Protein AF-A0A3G2GAG4-F1 (afdb_monomer_lite)

Foldseek 3Di:
DVVVVVVVVVVVDFDFAEAEWDEAEAPPPRDDDCQDQVNLQVVLLQVLLEHADQPPAFGLYDYPVQVVVVCVVLVVDPVSTPDYHYHGDDPVPTAHPVNVVVVCVVVDVGRYHYDHPVVSVVSQVPPPVPPPPRHCLVVVVVCVVVCSDPPVVCVVVPD

Sequence (159 aa):
MESIAEKVRQKGLSITNFRLGFAVCHSTSGATVMNQWWGSLIRSCVELNSFPLVMGLKDELTTVDYMCKAIMHISKKKEAVGLNSYLYPFSENDVSLTDFCAKINEYYDVNLKGMQYHQWLNQWKFDSKFTNLSFIEPVHRRCARRKIISRSLRKHLLL

Radius of gyration: 19.04 Å; chains: 1; bounding box: 37×40×53 Å

Secondary structure (DSSP, 8-state):
-HHHHHHHHTTT----EEEE-EE---TTT----TTSHHHHHHHHHHHTTEEEE-TT-B--EE-HHHHHHHHHHHHT-GGGTT-EEEES--TTT--BHHHHHHHHHHHSS--PEEEEHHHHHHHHHH-TT---TTTTHHHHHHHHHTT-S-TTGGGGG--

Structure (mmCIF, N/CA/C/O backbone):
data_AF-A0A3G2GAG4-F1
#
_entry.id   AF-A0A3G2GAG4-F1
#
loop_
_atom_site.group_PDB
_atom_site.id
_atom_site.type_symbol
_atom_site.label_atom_id
_atom_site.label_alt_id
_atom_site.label_comp_id
_atom_site.label_asym_id
_atom_site.label_entity_id
_atom_site.label_seq_id
_atom_site.pdbx_PDB_ins_code
_atom_site.Cartn_x
_atom_site.Cartn_y
_atom_site.Cartn_z
_atom_site.occupancy
_atom_site.B_iso_or_equiv
_atom_site.auth_seq_id
_atom_site.auth_comp_id
_atom_site.auth_asym_id
_atom_site.auth_atom_id
_atom_site.pdbx_PDB_model_num
ATOM 1 N N . MET A 1 1 ? -9.443 15.034 12.946 1.00 77.25 1 MET A N 1
ATOM 2 C CA . MET A 1 1 ? -10.433 13.971 13.227 1.00 77.25 1 MET A CA 1
ATOM 3 C C . MET A 1 1 ? -10.147 13.260 14.542 1.00 77.25 1 MET A C 1
ATOM 5 O O . MET A 1 1 ? -11.038 13.240 15.373 1.00 77.25 1 MET A O 1
ATOM 9 N N . GLU A 1 2 ? -8.930 12.772 14.800 1.00 85.44 2 GLU A N 1
ATOM 10 C CA . GLU A 1 2 ? -8.612 12.100 16.080 1.00 85.44 2 GLU A CA 1
ATOM 11 C C . GLU A 1 2 ? -8.840 12.974 17.322 1.00 85.44 2 GLU A C 1
ATOM 13 O O . GLU A 1 2 ? -9.386 12.509 18.314 1.00 85.44 2 GLU A O 1
ATOM 18 N N . SER A 1 3 ? -8.531 14.271 17.247 1.00 89.06 3 SER A N 1
ATOM 19 C CA . SER A 1 3 ? -8.835 15.217 18.330 1.00 89.06 3 SER A CA 1
ATOM 20 C C . SER A 1 3 ? -10.335 15.366 18.615 1.00 89.06 3 SER A C 1
ATOM 22 O O . SER A 1 3 ? -10.720 15.682 19.737 1.00 89.06 3 SER A O 1
ATOM 24 N N . ILE A 1 4 ? -11.192 15.146 17.613 1.00 91.75 4 ILE A N 1
ATOM 25 C CA . ILE A 1 4 ? -12.651 15.151 17.778 1.00 91.75 4 ILE A CA 1
ATOM 26 C C . ILE A 1 4 ? -13.085 13.840 18.434 1.00 91.75 4 ILE A C 1
ATOM 28 O O . ILE A 1 4 ? -13.843 13.880 19.398 1.00 91.75 4 ILE A O 1
ATOM 32 N N . ALA A 1 5 ? -12.562 12.704 17.962 1.00 89.19 5 ALA A N 1
ATOM 33 C CA . ALA A 1 5 ? -12.812 11.398 18.567 1.00 89.19 5 ALA A CA 1
ATOM 34 C C . ALA A 1 5 ? -12.452 11.398 20.063 1.00 89.19 5 ALA A C 1
ATOM 36 O O . ALA A 1 5 ? -13.244 10.956 20.887 1.00 89.19 5 ALA A O 1
ATOM 37 N N . GLU A 1 6 ? -11.325 12.006 20.434 1.00 88.31 6 GLU A N 1
ATOM 38 C CA . GLU A 1 6 ? -10.912 12.121 21.833 1.00 88.31 6 GLU A CA 1
ATOM 39 C C . GLU A 1 6 ? -11.870 12.979 22.673 1.00 88.31 6 GLU A C 1
ATOM 41 O O . GLU A 1 6 ? -12.283 12.571 23.757 1.00 88.31 6 GLU A O 1
ATOM 46 N N . LYS A 1 7 ? -12.308 14.135 22.157 1.00 92.56 7 LYS A N 1
ATOM 47 C CA . LYS A 1 7 ? -13.302 14.981 22.845 1.00 92.56 7 LYS A CA 1
ATOM 48 C C . LYS A 1 7 ? -14.631 14.261 23.065 1.00 92.56 7 LYS A C 1
ATOM 50 O O . LYS A 1 7 ? -15.299 14.484 24.068 1.00 92.56 7 LYS A O 1
ATOM 55 N N . VAL A 1 8 ? -15.044 13.434 22.112 1.00 91.81 8 VAL A N 1
ATOM 56 C CA . VAL A 1 8 ? -16.301 12.682 22.183 1.00 91.81 8 VAL A CA 1
ATOM 57 C C . VAL A 1 8 ? -16.164 11.484 23.134 1.00 91.81 8 VAL A C 1
ATOM 59 O O . VAL A 1 8 ? -17.082 11.218 23.908 1.00 91.81 8 VAL A O 1
ATOM 62 N N . ARG A 1 9 ? -14.986 10.850 23.188 1.00 90.69 9 ARG A N 1
ATOM 63 C CA . ARG A 1 9 ? -14.636 9.830 24.189 1.00 90.69 9 ARG A CA 1
ATOM 64 C C . ARG A 1 9 ? -14.702 10.381 25.614 1.00 90.69 9 ARG A C 1
ATOM 66 O O . ARG A 1 9 ? -15.288 9.747 26.484 1.00 90.69 9 ARG A O 1
ATOM 73 N N . GLN A 1 10 ? -14.182 11.590 25.842 1.00 90.56 10 GLN A N 1
ATOM 74 C CA . GLN A 1 10 ? -14.266 12.286 27.138 1.00 90.56 10 GLN A CA 1
ATOM 75 C C . GLN A 1 10 ? -15.710 12.564 27.584 1.00 90.56 10 GLN A C 1
ATOM 77 O O . GLN A 1 10 ? -15.966 12.713 28.774 1.00 90.56 10 GLN A O 1
ATOM 82 N N . LYS A 1 11 ? -16.665 12.594 26.645 1.00 95.00 11 LYS A N 1
ATOM 83 C CA . LYS A 1 11 ? -18.105 12.714 26.923 1.00 95.00 11 LYS A CA 1
ATOM 84 C C . LYS A 1 11 ? -18.803 11.365 27.150 1.00 95.00 11 LYS A C 1
ATOM 86 O O . LYS A 1 11 ? -20.025 11.333 27.245 1.00 95.00 11 LYS A O 1
ATOM 91 N N . GLY A 1 12 ? -18.055 10.263 27.225 1.00 93.00 12 GLY A N 1
ATOM 92 C CA . GLY A 1 12 ? -18.575 8.934 27.554 1.00 93.00 12 GLY A CA 1
ATOM 93 C C . GLY A 1 12 ? -18.950 8.056 26.359 1.00 93.00 12 GLY A C 1
ATOM 94 O O . GLY A 1 12 ? -19.451 6.954 26.567 1.00 93.00 12 GLY A O 1
ATOM 95 N N . LEU A 1 13 ? -18.706 8.484 25.113 1.00 93.62 13 LEU A N 1
ATOM 96 C CA . LEU A 1 13 ? -18.941 7.619 23.953 1.00 93.62 13 LEU A CA 1
ATOM 97 C C . LEU A 1 13 ? -17.841 6.560 23.820 1.00 93.62 13 LEU A C 1
ATOM 99 O O . LEU A 1 13 ? -16.646 6.865 23.848 1.00 93.62 13 LEU A O 1
ATOM 103 N N . SER A 1 14 ? -18.254 5.311 23.604 1.00 92.19 14 SER A N 1
ATOM 104 C CA . SER A 1 14 ? -17.348 4.201 23.318 1.00 92.19 14 SER A CA 1
ATOM 105 C C . SER A 1 14 ? -16.765 4.340 21.915 1.00 92.19 14 SER A C 1
ATOM 107 O O . SER A 1 14 ? -17.473 4.218 20.919 1.00 92.19 14 SER A O 1
ATOM 109 N N . ILE A 1 15 ? -15.462 4.601 21.840 1.00 93.31 15 ILE A N 1
ATOM 110 C CA . ILE A 1 15 ?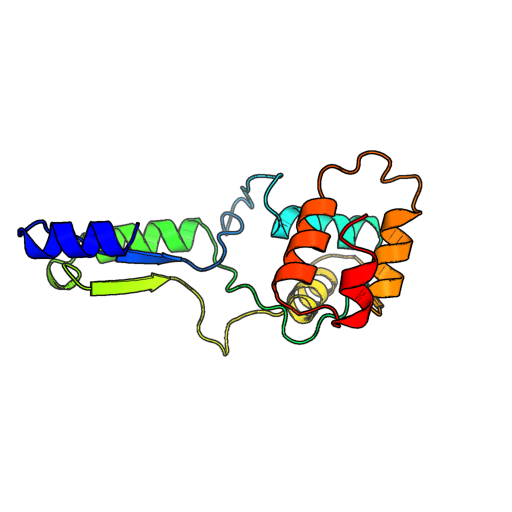 -14.733 4.769 20.583 1.00 93.31 15 ILE A CA 1
ATOM 111 C C . ILE A 1 15 ? -13.531 3.831 20.584 1.00 93.31 15 ILE A C 1
ATOM 113 O O . ILE A 1 15 ? -12.787 3.785 21.561 1.00 93.31 15 ILE A O 1
ATOM 117 N N . THR A 1 16 ? -13.319 3.133 19.472 1.00 93.06 16 THR A N 1
ATOM 118 C CA . THR A 1 16 ? -12.091 2.384 19.183 1.00 93.06 16 THR A CA 1
ATOM 119 C C . THR A 1 16 ? -11.450 2.998 17.948 1.00 93.06 16 THR A C 1
ATOM 121 O O . THR A 1 16 ? -12.096 3.113 16.906 1.00 93.06 16 THR A O 1
ATOM 124 N N . ASN A 1 17 ? -10.191 3.412 18.065 1.00 93.31 17 ASN A N 1
ATOM 125 C CA . ASN A 1 17 ? -9.473 4.058 16.973 1.00 93.31 17 ASN A CA 1
ATOM 126 C C . ASN A 1 17 ? -8.607 3.039 16.234 1.00 93.31 17 ASN A C 1
ATOM 128 O O . ASN A 1 17 ? -7.834 2.310 16.854 1.00 93.31 17 ASN A O 1
ATOM 132 N N . PHE A 1 18 ? -8.674 3.056 14.905 1.00 94.81 18 PHE A N 1
ATOM 133 C CA . PHE A 1 18 ? -7.825 2.241 14.042 1.00 94.81 18 PHE A CA 1
ATOM 134 C C . PHE A 1 18 ? -6.904 3.144 13.229 1.00 94.81 18 PHE A C 1
ATOM 136 O O . PHE A 1 18 ? -7.364 3.947 12.416 1.00 94.81 18 PHE A O 1
ATOM 143 N N . ARG A 1 19 ? -5.597 3.013 13.448 1.00 93.31 19 ARG A N 1
ATOM 144 C CA . ARG A 1 19 ? -4.561 3.654 12.637 1.00 93.31 19 ARG A CA 1
ATOM 145 C C . ARG A 1 19 ? -4.100 2.656 11.595 1.00 93.31 19 ARG A C 1
ATOM 147 O O . ARG A 1 19 ? -3.543 1.621 11.943 1.00 93.31 19 ARG A O 1
ATOM 154 N N . LEU A 1 20 ? -4.381 2.953 10.338 1.00 92.81 20 LEU A N 1
ATOM 155 C CA . LEU A 1 20 ? -4.110 2.049 9.230 1.00 92.81 20 LEU A CA 1
ATOM 156 C C . LEU A 1 20 ? -2.793 2.429 8.557 1.00 92.81 20 LEU A C 1
ATOM 158 O O . LEU A 1 20 ? -2.522 3.619 8.381 1.00 92.81 20 LEU A O 1
ATOM 162 N N . GLY A 1 21 ? -2.035 1.415 8.141 1.00 90.69 21 GLY A N 1
ATOM 163 C CA . GLY A 1 21 ? -1.000 1.571 7.123 1.00 90.69 21 GLY A CA 1
ATOM 164 C C . GLY A 1 21 ? -1.610 1.828 5.745 1.00 90.69 21 GLY A C 1
ATOM 165 O O . GLY A 1 21 ? -2.785 2.195 5.603 1.00 90.69 21 GLY A O 1
ATOM 166 N N . PHE A 1 22 ? -0.833 1.609 4.689 1.00 92.06 22 PHE A N 1
ATOM 167 C CA . PHE A 1 22 ? -1.336 1.804 3.339 1.00 92.06 22 PHE A CA 1
ATOM 168 C C . PHE A 1 22 ? -2.145 0.594 2.847 1.00 92.06 22 PHE A C 1
ATOM 170 O O . PHE A 1 22 ? -1.607 -0.492 2.634 1.00 92.06 22 PHE A O 1
ATOM 177 N N . ALA A 1 23 ? -3.450 0.792 2.635 1.00 93.38 23 ALA A N 1
ATOM 178 C CA . ALA A 1 23 ? -4.335 -0.232 2.085 1.00 93.38 23 ALA A CA 1
ATOM 179 C C . ALA A 1 23 ? -4.042 -0.468 0.595 1.00 93.38 23 ALA A C 1
ATOM 181 O O . ALA A 1 23 ? -4.207 0.440 -0.222 1.00 93.38 23 ALA A O 1
ATOM 182 N N . VAL A 1 24 ? -3.620 -1.686 0.248 1.00 92.12 24 VAL A N 1
ATOM 183 C CA . VAL A 1 24 ? -3.296 -2.074 -1.136 1.00 92.12 24 VAL A CA 1
ATOM 184 C C . VAL A 1 24 ? -4.466 -2.791 -1.826 1.00 92.12 24 VAL A C 1
ATOM 186 O O . VAL A 1 24 ? -5.488 -2.173 -2.110 1.00 92.12 24 VAL A O 1
ATOM 189 N N . CYS A 1 25 ? -4.328 -4.080 -2.127 1.00 93.94 25 CYS A N 1
ATOM 190 C CA . CYS A 1 25 ? -5.337 -4.909 -2.770 1.00 93.94 25 CYS A CA 1
ATOM 191 C C . CYS A 1 25 ? -5.900 -5.960 -1.802 1.00 93.94 25 CYS A C 1
ATOM 193 O O . CYS A 1 25 ? -5.416 -6.133 -0.678 1.00 93.94 25 CYS A O 1
ATOM 195 N N . HIS A 1 26 ? -6.940 -6.666 -2.239 1.00 96.56 26 HIS A N 1
ATOM 196 C CA . HIS A 1 26 ? -7.388 -7.898 -1.597 1.00 96.56 26 HIS A CA 1
ATOM 197 C C . HIS A 1 26 ? -6.370 -9.017 -1.854 1.00 96.56 26 HIS A C 1
ATOM 199 O O . HIS A 1 26 ? -6.054 -9.298 -3.008 1.00 96.56 26 HIS A O 1
ATOM 205 N N . SER A 1 27 ? -5.917 -9.696 -0.796 1.00 94.88 27 SER A N 1
ATOM 206 C CA . SER A 1 27 ? -4.838 -10.698 -0.851 1.00 94.88 27 SER A CA 1
ATOM 207 C C . SER A 1 27 ? -5.060 -11.825 -1.873 1.00 94.88 27 SER A C 1
ATOM 209 O O . SER A 1 27 ? -4.116 -12.253 -2.523 1.00 94.88 27 SER A O 1
ATOM 211 N N . THR A 1 28 ? -6.302 -12.295 -2.033 1.00 95.81 28 THR A N 1
ATOM 212 C CA . THR A 1 28 ? -6.646 -13.377 -2.977 1.00 95.81 28 THR A CA 1
ATOM 213 C C . THR A 1 28 ? -7.063 -12.900 -4.372 1.00 95.81 28 THR A C 1
ATOM 215 O O . THR A 1 28 ? -6.521 -13.375 -5.360 1.00 95.81 28 THR A O 1
ATOM 218 N N . SER A 1 29 ? -8.042 -11.993 -4.486 1.00 96.38 29 SER A N 1
ATOM 219 C CA . SER A 1 29 ? -8.578 -11.577 -5.793 1.00 96.38 29 SER A CA 1
ATOM 220 C C . SER A 1 29 ? -7.759 -10.492 -6.492 1.00 96.38 29 SER A C 1
ATOM 222 O O . SER A 1 29 ? -8.025 -10.187 -7.650 1.00 96.38 29 SER A O 1
ATOM 224 N N . GLY A 1 30 ? -6.827 -9.838 -5.789 1.00 92.56 30 GLY A N 1
ATOM 225 C CA . GLY A 1 30 ? -6.101 -8.679 -6.308 1.00 92.56 30 GLY A CA 1
ATOM 226 C C . GLY A 1 30 ? -6.964 -7.424 -6.478 1.00 92.56 30 GLY A C 1
ATOM 227 O O . GLY A 1 30 ? -6.465 -6.413 -6.970 1.00 92.56 30 GLY A O 1
ATOM 228 N N . ALA A 1 31 ? -8.235 -7.445 -6.054 1.00 94.06 31 ALA A N 1
ATOM 229 C CA . ALA A 1 31 ? -9.139 -6.309 -6.197 1.00 94.06 31 ALA A CA 1
ATOM 230 C C . ALA A 1 31 ? -8.561 -5.059 -5.513 1.00 94.06 31 ALA A C 1
ATOM 232 O O . ALA A 1 31 ? -8.240 -5.075 -4.323 1.00 94.06 31 ALA A O 1
ATOM 233 N N . THR A 1 32 ? -8.424 -3.977 -6.277 1.00 90.00 32 THR A N 1
ATOM 234 C CA . THR A 1 32 ? -7.889 -2.688 -5.828 1.00 90.00 32 THR A CA 1
ATOM 235 C C . THR A 1 32 ? -8.548 -1.556 -6.601 1.00 90.00 32 THR A C 1
ATOM 237 O O . THR A 1 32 ? -8.988 -1.726 -7.738 1.00 90.00 32 THR A O 1
ATOM 240 N N . VAL A 1 33 ? -8.569 -0.366 -6.008 1.00 85.50 33 VAL A N 1
ATOM 241 C CA . VAL A 1 33 ? -8.888 0.853 -6.750 1.00 85.50 33 VAL A CA 1
ATOM 242 C C . VAL A 1 33 ? -7.678 1.226 -7.613 1.00 85.50 33 VAL A C 1
ATOM 244 O O . VAL A 1 33 ? -6.544 1.183 -7.144 1.00 85.50 33 VAL A O 1
ATOM 247 N N . MET A 1 34 ? -7.895 1.583 -8.879 1.00 74.94 34 MET A N 1
ATOM 248 C CA . MET A 1 34 ? -6.802 1.825 -9.837 1.00 74.94 34 MET A CA 1
ATOM 249 C C . MET A 1 34 ? -6.195 3.233 -9.763 1.00 74.94 34 MET A C 1
ATOM 251 O O . MET A 1 34 ? -5.154 3.480 -10.360 1.00 74.94 34 MET A O 1
ATOM 255 N N . ASN A 1 35 ? -6.819 4.163 -9.038 1.00 75.19 35 ASN A N 1
ATOM 256 C CA . ASN A 1 35 ? -6.350 5.547 -8.898 1.00 75.19 35 ASN A CA 1
ATOM 257 C C . ASN A 1 35 ? -5.552 5.798 -7.604 1.00 75.19 35 ASN A C 1
ATOM 259 O O . ASN A 1 35 ? -5.280 6.948 -7.253 1.00 75.19 35 ASN A O 1
ATOM 263 N N . GLN A 1 36 ? -5.192 4.739 -6.874 1.00 80.94 36 GLN A N 1
ATOM 264 C CA . GLN A 1 36 ? -4.390 4.845 -5.661 1.00 80.94 36 GLN A CA 1
ATOM 265 C C . GLN A 1 36 ? -2.897 4.940 -5.987 1.00 80.94 36 GLN A C 1
ATOM 267 O O . GLN A 1 36 ? -2.399 4.322 -6.925 1.00 80.94 36 GLN A O 1
ATOM 272 N N . TRP A 1 37 ? -2.179 5.751 -5.210 1.00 82.94 37 TRP A N 1
ATOM 273 C CA . TRP A 1 37 ? -0.827 6.184 -5.570 1.00 82.94 37 TRP A CA 1
ATOM 274 C C . TRP A 1 37 ? 0.193 5.034 -5.668 1.00 82.94 37 TRP A C 1
ATOM 276 O O . TRP A 1 37 ? 1.083 5.113 -6.510 1.00 82.94 37 TRP A O 1
ATOM 286 N N . TRP A 1 38 ? 0.069 3.982 -4.847 1.00 87.31 38 TRP A N 1
ATOM 287 C CA . TRP A 1 38 ? 0.980 2.834 -4.901 1.00 87.31 38 TRP A CA 1
ATOM 288 C C . TRP A 1 38 ? 0.727 2.002 -6.155 1.00 87.31 38 TRP A C 1
ATOM 290 O O . TRP A 1 38 ? 1.664 1.673 -6.874 1.00 87.31 38 TRP A O 1
ATOM 300 N N . GLY A 1 39 ? -0.547 1.762 -6.482 1.00 87.38 39 GLY A N 1
ATOM 301 C CA . GLY A 1 39 ? -0.943 1.141 -7.747 1.00 87.38 39 GLY A CA 1
ATOM 302 C C . GLY A 1 39 ? -0.410 1.907 -8.961 1.00 87.38 39 GLY A C 1
ATOM 303 O O . GLY A 1 39 ? 0.211 1.309 -9.838 1.00 87.38 39 GLY A O 1
ATOM 304 N N . SER A 1 40 ? -0.568 3.236 -8.977 1.00 84.38 40 SER A N 1
ATOM 305 C CA . SER A 1 40 ? -0.020 4.095 -10.034 1.00 84.38 40 SER A CA 1
ATOM 306 C C . SER A 1 40 ? 1.502 3.999 -10.137 1.00 84.38 40 SER A C 1
ATOM 308 O O . SER A 1 40 ? 2.029 3.870 -11.240 1.00 84.38 40 SER A O 1
ATOM 310 N N . LEU A 1 41 ? 2.220 4.040 -9.009 1.00 87.88 41 LEU A N 1
ATOM 311 C CA . LEU A 1 41 ? 3.679 3.923 -8.984 1.00 87.88 41 LEU A CA 1
ATOM 312 C C . LEU A 1 41 ? 4.139 2.590 -9.582 1.00 87.88 41 LEU A C 1
ATOM 314 O O . LEU A 1 41 ? 4.946 2.589 -10.505 1.00 87.88 41 LEU A O 1
ATOM 318 N N . ILE A 1 42 ? 3.602 1.470 -9.094 1.00 90.38 42 ILE A N 1
ATOM 319 C CA . ILE A 1 42 ? 4.009 0.136 -9.548 1.00 90.38 42 ILE A CA 1
ATOM 320 C C . ILE A 1 42 ? 3.671 -0.075 -11.022 1.00 90.38 42 ILE A C 1
ATOM 322 O O . ILE A 1 42 ? 4.509 -0.576 -11.767 1.00 90.38 42 ILE A O 1
ATOM 326 N N . ARG A 1 43 ? 2.493 0.372 -11.471 1.00 88.19 43 ARG A N 1
ATOM 327 C CA . ARG A 1 43 ? 2.123 0.344 -12.890 1.00 88.19 43 ARG A CA 1
ATOM 328 C C . ARG A 1 43 ? 3.147 1.078 -13.756 1.00 88.19 43 ARG A C 1
ATOM 330 O O . ARG A 1 43 ? 3.597 0.530 -14.753 1.00 88.19 43 ARG A O 1
ATOM 337 N N . SER A 1 44 ? 3.551 2.272 -13.332 1.00 87.12 44 SER A N 1
ATOM 338 C CA . SER A 1 44 ? 4.560 3.070 -14.038 1.00 87.12 44 SER A CA 1
ATOM 339 C C . SER A 1 44 ? 5.899 2.344 -14.104 1.00 87.12 44 SER A C 1
ATOM 341 O O . SER A 1 44 ? 6.553 2.347 -15.141 1.00 87.12 44 SER A O 1
ATOM 343 N N . CYS A 1 45 ? 6.300 1.693 -13.006 1.00 91.31 45 CYS A N 1
ATOM 344 C CA . CYS A 1 45 ? 7.535 0.923 -12.979 1.00 91.31 45 CYS A CA 1
ATOM 345 C C . CYS A 1 45 ? 7.508 -0.237 -13.982 1.00 91.31 45 CYS A C 1
ATOM 347 O O . CYS A 1 45 ? 8.490 -0.466 -14.685 1.00 91.31 45 CYS A O 1
ATOM 349 N N . VAL A 1 46 ? 6.379 -0.945 -14.071 1.00 91.19 46 VAL A N 1
ATOM 350 C CA . VAL A 1 46 ? 6.186 -2.042 -15.029 1.00 91.19 46 VAL A CA 1
ATOM 351 C C . VAL A 1 46 ? 6.188 -1.531 -16.468 1.00 91.19 46 VAL A C 1
ATOM 353 O O . VAL A 1 46 ? 6.898 -2.082 -17.303 1.00 91.19 46 VAL A O 1
ATOM 356 N N . GLU A 1 47 ? 5.459 -0.454 -16.760 1.00 88.06 47 GLU A N 1
ATOM 357 C CA . GLU A 1 47 ? 5.378 0.123 -18.110 1.00 88.06 47 GLU A CA 1
ATOM 358 C C . GLU A 1 47 ? 6.734 0.674 -18.601 1.00 88.06 47 GLU A C 1
ATOM 360 O O . GLU A 1 47 ? 7.052 0.544 -19.782 1.00 88.06 47 GLU A O 1
ATOM 365 N N . LEU A 1 48 ? 7.561 1.227 -17.703 1.00 90.00 48 LEU A N 1
ATOM 366 C CA . LEU A 1 48 ? 8.922 1.709 -18.002 1.00 90.00 48 LEU A CA 1
ATOM 367 C C . LEU A 1 48 ? 9.997 0.613 -17.929 1.00 90.00 48 LEU A C 1
ATOM 369 O O . LEU A 1 48 ? 11.157 0.859 -18.264 1.00 90.00 48 LEU A O 1
ATOM 373 N N . ASN A 1 49 ? 9.638 -0.585 -17.460 1.00 93.38 49 ASN A N 1
ATOM 374 C CA . ASN A 1 49 ? 10.563 -1.671 -17.135 1.00 93.38 49 ASN A CA 1
ATOM 375 C C . ASN A 1 49 ? 11.716 -1.237 -16.195 1.00 93.38 49 ASN A C 1
ATOM 377 O O . ASN A 1 49 ? 12.851 -1.722 -16.269 1.00 93.38 49 ASN A O 1
ATOM 381 N N . SER A 1 50 ? 11.443 -0.278 -15.313 1.00 94.19 50 SER A N 1
ATOM 382 C CA . SER A 1 50 ? 12.421 0.315 -14.403 1.00 94.19 50 SER A CA 1
ATOM 383 C C . SER A 1 50 ? 11.747 0.866 -13.151 1.00 94.19 50 SER A C 1
ATOM 385 O O . SER A 1 50 ? 10.578 1.235 -13.174 1.00 94.19 50 SER A O 1
ATOM 387 N N . PHE A 1 51 ? 12.468 0.946 -12.034 1.00 93.56 51 PHE A N 1
ATOM 388 C CA . PHE A 1 51 ? 11.951 1.527 -10.791 1.00 93.56 51 PHE A CA 1
ATOM 389 C C . PHE A 1 51 ? 12.958 2.494 -10.158 1.00 93.56 51 PHE A C 1
ATOM 391 O O . PHE A 1 51 ? 14.174 2.323 -10.314 1.00 93.56 51 PHE A O 1
ATOM 398 N N . PRO A 1 52 ? 12.489 3.525 -9.433 1.00 92.50 52 PRO A N 1
ATOM 399 C CA . PRO A 1 52 ? 13.382 4.484 -8.813 1.00 92.50 52 PRO A CA 1
ATOM 400 C C . PRO A 1 52 ? 13.979 3.903 -7.526 1.00 92.50 52 PRO A C 1
ATOM 402 O O . PRO A 1 52 ? 13.263 3.480 -6.620 1.00 92.50 52 PRO A O 1
ATOM 405 N N . LEU A 1 53 ? 15.303 3.954 -7.404 1.00 91.56 53 LEU A N 1
ATOM 406 C CA . LEU A 1 53 ? 16.017 3.639 -6.173 1.00 91.56 53 LEU A CA 1
ATOM 407 C C . LEU A 1 53 ? 15.812 4.777 -5.178 1.00 91.56 53 LEU A C 1
ATOM 409 O O . LEU A 1 53 ? 16.425 5.844 -5.270 1.00 91.56 53 LEU A O 1
ATOM 413 N N . VAL A 1 54 ? 14.910 4.532 -4.234 1.00 84.75 54 VAL A N 1
ATOM 414 C CA . VAL A 1 54 ? 14.524 5.477 -3.196 1.00 84.75 54 VAL A CA 1
ATOM 415 C C . VAL A 1 54 ? 14.784 4.846 -1.836 1.00 84.75 54 VAL A C 1
ATOM 417 O O . VAL A 1 54 ? 14.045 3.969 -1.390 1.00 84.75 54 VAL A O 1
ATOM 420 N N . MET A 1 55 ? 15.844 5.299 -1.168 1.00 78.56 55 MET A N 1
ATOM 421 C CA . MET A 1 55 ? 16.219 4.770 0.140 1.00 78.56 55 MET A CA 1
ATOM 422 C C . MET A 1 55 ? 15.104 5.014 1.163 1.00 78.56 55 MET A C 1
ATOM 424 O O . MET A 1 55 ? 14.645 6.143 1.335 1.00 78.56 55 MET A O 1
ATOM 428 N N . GLY A 1 56 ? 14.686 3.947 1.845 1.00 73.56 56 GLY A N 1
ATOM 429 C CA . GLY A 1 56 ? 13.728 4.030 2.945 1.00 73.56 56 GLY A CA 1
ATOM 430 C C . GLY A 1 56 ? 12.293 4.359 2.532 1.00 73.56 56 GLY A C 1
ATOM 431 O O . GLY A 1 56 ? 11.499 4.710 3.401 1.00 73.56 56 GLY A O 1
ATOM 432 N N . LEU A 1 57 ? 11.933 4.253 1.244 1.00 84.38 57 LEU A N 1
ATOM 433 C CA . LEU A 1 57 ? 10.526 4.318 0.845 1.00 84.38 57 LEU A CA 1
ATOM 434 C C . LEU A 1 57 ? 9.830 3.022 1.259 1.00 84.38 57 LEU A C 1
ATOM 436 O O . LEU A 1 57 ? 9.816 2.041 0.512 1.00 84.38 57 LEU A O 1
ATOM 440 N N . LYS A 1 58 ? 9.295 3.053 2.475 1.00 86.81 58 LYS A N 1
ATOM 441 C CA . LYS A 1 58 ? 8.396 2.057 3.029 1.00 86.81 58 LYS A CA 1
ATOM 442 C C . LYS A 1 58 ? 7.062 2.720 3.352 1.00 86.81 58 LYS A C 1
ATOM 444 O O . LYS A 1 58 ? 7.022 3.882 3.76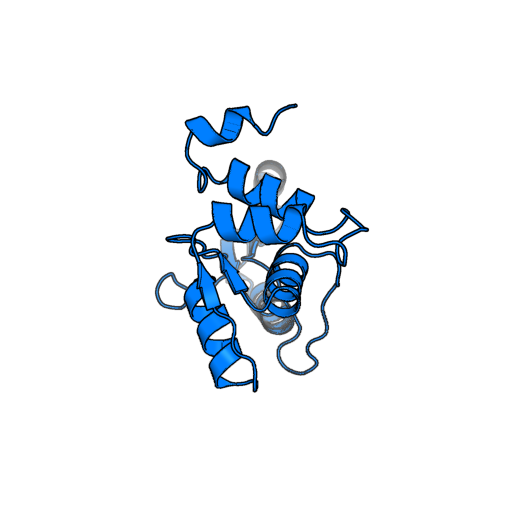8 1.00 86.81 58 LYS A O 1
ATOM 449 N N . ASP A 1 59 ? 5.983 2.001 3.087 1.00 86.06 59 ASP A N 1
ATOM 450 C CA . ASP A 1 59 ? 4.629 2.550 3.119 1.00 86.06 59 ASP A CA 1
ATOM 451 C C . ASP A 1 59 ? 3.648 1.711 3.921 1.00 86.06 59 ASP A C 1
ATOM 453 O O . ASP A 1 59 ? 2.443 1.938 3.823 1.00 86.06 59 ASP A O 1
ATOM 457 N N . GLU A 1 60 ? 4.145 0.784 4.743 1.00 92.44 60 GLU A N 1
ATOM 458 C CA . GLU A 1 60 ? 3.313 0.008 5.659 1.00 92.44 60 GLU A CA 1
ATOM 459 C C . GLU A 1 60 ? 2.201 -0.738 4.902 1.00 92.44 60 GLU A C 1
ATOM 461 O O . GLU A 1 60 ? 1.024 -0.735 5.287 1.00 92.44 60 GLU A O 1
ATOM 466 N N . LEU A 1 61 ? 2.571 -1.334 3.763 1.00 92.94 61 LEU A N 1
ATOM 467 C CA . LEU A 1 61 ? 1.634 -1.962 2.835 1.00 92.94 61 LEU A CA 1
ATOM 468 C C . LEU A 1 61 ? 0.873 -3.085 3.536 1.00 92.94 61 LEU A C 1
ATOM 470 O O . LEU A 1 61 ? 1.465 -4.027 4.056 1.00 92.94 61 LEU A O 1
ATOM 474 N N . THR A 1 62 ? -0.452 -2.998 3.527 1.00 94.81 62 THR A N 1
ATOM 475 C CA . THR A 1 62 ? -1.321 -3.959 4.207 1.00 94.81 62 THR A CA 1
ATOM 476 C C . THR A 1 62 ? -2.521 -4.281 3.319 1.00 94.81 62 THR A C 1
ATOM 478 O O . THR A 1 62 ? -3.135 -3.385 2.731 1.00 94.81 62 THR A O 1
ATOM 481 N N . THR A 1 63 ? -2.869 -5.564 3.191 1.00 95.12 63 THR A N 1
ATOM 482 C CA . THR A 1 63 ? -4.002 -5.976 2.351 1.00 95.12 63 THR A CA 1
ATOM 483 C C . THR A 1 63 ? -5.332 -5.571 2.976 1.00 95.12 63 THR A C 1
ATOM 485 O O . THR A 1 63 ? -5.519 -5.608 4.196 1.00 95.12 63 THR A O 1
ATOM 488 N N . VAL A 1 64 ? -6.280 -5.161 2.132 1.00 95.31 64 VAL A N 1
ATOM 489 C CA . VAL A 1 64 ? -7.566 -4.620 2.603 1.00 95.31 64 VAL A CA 1
ATOM 490 C C . VAL A 1 64 ? -8.383 -5.672 3.354 1.00 95.31 64 VAL A C 1
ATOM 492 O O . VAL A 1 64 ? -9.036 -5.369 4.349 1.00 95.31 64 VAL A O 1
ATOM 495 N N . ASP A 1 65 ? -8.295 -6.934 2.938 1.00 96.81 65 ASP A N 1
ATOM 496 C CA . ASP A 1 65 ? -9.003 -8.038 3.577 1.00 96.81 65 ASP A CA 1
ATOM 497 C C . ASP A 1 65 ? -8.452 -8.351 4.973 1.00 96.81 65 ASP A C 1
ATOM 499 O O . ASP A 1 65 ? -9.232 -8.655 5.878 1.00 96.81 65 ASP A O 1
ATOM 503 N N . TYR A 1 66 ? -7.138 -8.209 5.184 1.00 96.06 66 TYR A N 1
ATOM 504 C CA . TYR A 1 66 ? -6.550 -8.286 6.519 1.00 96.06 66 TYR A CA 1
ATOM 505 C C . TYR A 1 66 ? -7.065 -7.149 7.404 1.00 96.06 66 TYR A C 1
ATOM 507 O O . TYR A 1 66 ? -7.538 -7.414 8.509 1.00 96.06 66 TYR A O 1
ATOM 515 N N . MET A 1 67 ? -7.051 -5.903 6.910 1.00 96.62 67 MET A N 1
ATOM 516 C CA . MET A 1 67 ? -7.563 -4.755 7.667 1.00 96.62 67 MET A CA 1
ATOM 517 C C . MET A 1 67 ? -9.020 -4.965 8.086 1.00 96.62 67 MET A C 1
ATOM 519 O O . MET A 1 67 ? -9.347 -4.815 9.261 1.00 96.62 67 MET A O 1
ATOM 523 N N . CYS A 1 68 ? -9.893 -5.368 7.158 1.00 96.75 68 CYS A N 1
ATOM 524 C CA . CYS A 1 68 ? -11.301 -5.631 7.452 1.00 96.75 68 CYS A CA 1
ATOM 525 C C . CYS A 1 68 ? -11.471 -6.727 8.514 1.00 96.75 68 CYS A C 1
ATOM 527 O O . CYS A 1 68 ? -12.222 -6.540 9.473 1.00 96.75 68 CYS A O 1
ATOM 529 N N . LYS A 1 69 ? -10.755 -7.853 8.387 1.00 97.56 69 LYS A N 1
ATOM 530 C CA . LYS A 1 69 ? -10.796 -8.951 9.369 1.00 97.56 69 LYS A CA 1
ATOM 531 C C . LYS A 1 69 ? -10.306 -8.494 10.745 1.00 97.56 69 LYS A C 1
ATOM 533 O O . LYS A 1 69 ? -10.958 -8.793 11.745 1.00 97.56 69 LYS A O 1
ATOM 538 N N . ALA A 1 70 ? -9.207 -7.742 10.801 1.00 97.06 70 ALA A N 1
ATOM 539 C CA . ALA A 1 70 ? -8.638 -7.228 12.042 1.00 97.06 70 ALA A CA 1
ATOM 540 C C . ALA A 1 70 ? -9.579 -6.233 12.734 1.00 97.06 70 ALA A C 1
ATOM 542 O O . ALA A 1 70 ? -9.847 -6.385 13.925 1.00 97.06 70 ALA A O 1
ATOM 543 N N . ILE A 1 71 ? -10.148 -5.277 11.991 1.00 97.50 71 ILE A N 1
ATOM 544 C CA . ILE A 1 71 ? -11.137 -4.321 12.511 1.00 97.50 71 ILE A CA 1
ATOM 545 C C . ILE A 1 71 ? -12.337 -5.075 13.086 1.00 97.50 71 ILE A C 1
ATOM 547 O O . ILE A 1 71 ? -12.662 -4.895 14.255 1.00 97.50 71 ILE A O 1
ATOM 551 N N . MET A 1 72 ? -12.947 -5.987 12.320 1.00 97.50 72 MET A N 1
ATOM 552 C CA . MET A 1 72 ? -14.095 -6.769 12.797 1.00 97.50 72 MET A CA 1
ATOM 553 C C . MET A 1 72 ? -13.776 -7.593 14.048 1.00 97.50 72 MET A C 1
ATOM 555 O O . MET A 1 72 ? -14.627 -7.733 14.926 1.00 97.50 72 MET A O 1
ATOM 559 N N . HIS A 1 73 ? -12.576 -8.170 14.126 1.00 97.38 73 HIS A N 1
ATOM 560 C CA . HIS A 1 73 ? -12.151 -8.959 15.277 1.00 97.38 73 HIS A CA 1
ATOM 561 C C . HIS A 1 73 ? -11.937 -8.087 16.523 1.00 97.38 73 HIS A C 1
ATOM 563 O O . HIS A 1 73 ? -12.395 -8.444 17.607 1.00 97.38 73 HIS A O 1
ATOM 569 N N . ILE A 1 74 ? -11.266 -6.942 16.378 1.00 96.88 74 ILE A N 1
ATOM 570 C CA . ILE A 1 74 ? -10.950 -6.024 17.481 1.00 96.88 74 ILE A CA 1
ATOM 571 C C . ILE A 1 74 ? -12.209 -5.308 17.976 1.00 96.88 74 ILE A C 1
ATOM 573 O O . ILE A 1 74 ? -12.426 -5.241 19.181 1.00 96.88 74 ILE A O 1
ATOM 577 N N . SER A 1 75 ? -13.079 -4.841 17.076 1.00 95.38 75 SER A N 1
ATOM 578 C CA . SER A 1 75 ? -14.307 -4.114 17.432 1.00 95.38 75 SER A CA 1
ATOM 579 C C . SER A 1 75 ? -15.291 -4.921 18.285 1.00 95.38 75 SER A C 1
ATOM 581 O O . SER A 1 75 ? -16.157 -4.335 18.924 1.00 95.38 75 SER A O 1
ATOM 583 N N . LYS A 1 76 ? -15.178 -6.256 18.315 1.00 95.38 76 LYS A N 1
ATOM 584 C CA . LYS A 1 76 ? -16.010 -7.129 19.161 1.00 95.38 76 LYS A CA 1
ATOM 585 C C . LYS A 1 76 ? -15.521 -7.227 20.611 1.00 95.38 76 LYS A C 1
ATOM 587 O O . LYS A 1 76 ? -16.239 -7.766 21.450 1.00 95.38 76 LYS A O 1
ATOM 592 N N . LYS A 1 77 ? -14.312 -6.748 20.911 1.00 96.00 77 LYS A N 1
ATOM 593 C CA . LYS A 1 77 ? -13.690 -6.836 22.237 1.00 96.00 77 LYS A CA 1
ATOM 594 C C . LYS A 1 77 ? -14.009 -5.584 23.043 1.00 96.00 77 LYS A C 1
ATOM 596 O O . LYS A 1 77 ? -13.701 -4.476 22.609 1.00 96.00 77 LYS A O 1
ATOM 601 N N . LYS A 1 78 ? -14.591 -5.747 24.233 1.00 94.25 78 LYS A N 1
ATOM 602 C CA . LYS A 1 78 ? -14.903 -4.608 25.116 1.00 94.25 78 LYS A CA 1
ATOM 603 C C . LYS A 1 78 ? -13.631 -3.887 25.563 1.00 94.25 78 LYS A C 1
ATOM 605 O O . LYS A 1 78 ? -13.628 -2.672 25.716 1.00 94.25 78 LYS A O 1
ATOM 610 N N . GLU A 1 79 ? -12.543 -4.632 25.693 1.00 95.81 79 GLU A N 1
ATOM 611 C CA . GLU A 1 79 ? -11.215 -4.162 26.079 1.00 95.81 79 GLU A CA 1
ATOM 612 C C . GLU A 1 79 ? -10.587 -3.247 25.017 1.00 95.81 79 GLU A C 1
ATOM 614 O O . GLU A 1 79 ? -9.667 -2.499 25.323 1.00 95.81 79 GLU A O 1
ATOM 619 N N . ALA A 1 80 ? -11.081 -3.276 23.772 1.00 94.38 80 ALA A N 1
ATOM 620 C CA . ALA A 1 80 ? -10.610 -2.396 22.706 1.00 94.38 80 ALA A CA 1
ATOM 621 C C . ALA A 1 80 ? -11.205 -0.979 22.782 1.00 94.38 80 ALA A C 1
ATOM 623 O O . ALA A 1 80 ? -10.766 -0.082 22.055 1.00 94.38 80 ALA A O 1
ATOM 624 N N . VAL A 1 81 ? -12.216 -0.750 23.627 1.00 93.06 81 VAL A N 1
ATOM 625 C CA . VAL A 1 81 ? -12.820 0.575 23.795 1.00 93.06 81 VAL A CA 1
ATOM 626 C C . VAL A 1 81 ? -11.808 1.518 24.441 1.00 93.06 81 VAL A C 1
ATOM 628 O O . VAL A 1 81 ? -11.226 1.232 25.482 1.00 93.06 81 VAL A O 1
ATOM 631 N N . GLY A 1 82 ? -11.598 2.671 23.813 1.00 90.38 82 GLY A N 1
ATOM 632 C CA . GLY A 1 82 ? -10.646 3.687 24.248 1.00 90.38 82 GLY A CA 1
ATOM 633 C C . GLY A 1 82 ? -9.194 3.420 23.851 1.00 90.38 82 GLY A C 1
ATOM 634 O O . GLY A 1 82 ? -8.345 4.255 24.162 1.00 90.38 82 GLY A O 1
ATOM 635 N N . LEU A 1 83 ? -8.901 2.316 23.155 1.00 92.06 83 LEU A N 1
ATOM 636 C CA . LEU A 1 83 ? -7.561 2.005 22.661 1.00 92.06 83 LEU A CA 1
ATOM 637 C C . LEU A 1 83 ? -7.342 2.490 21.221 1.00 92.06 83 LEU A C 1
ATOM 639 O O . LEU A 1 83 ? -8.273 2.620 20.420 1.00 92.06 83 LEU A O 1
ATOM 643 N N . ASN A 1 84 ? -6.067 2.716 20.900 1.00 92.19 84 ASN A N 1
ATOM 644 C CA . ASN A 1 84 ? -5.590 2.944 19.542 1.00 92.19 84 ASN A CA 1
ATOM 645 C C . ASN A 1 84 ? -4.964 1.646 19.024 1.00 92.19 84 ASN A C 1
ATOM 647 O O . ASN A 1 84 ? -3.907 1.234 19.500 1.00 92.19 84 ASN A O 1
ATOM 651 N N . SER A 1 85 ? -5.611 1.004 18.057 1.00 93.81 85 SER A N 1
ATOM 652 C CA . SER A 1 85 ? -5.080 -0.173 17.374 1.00 93.81 85 SER A CA 1
ATOM 653 C C . SER A 1 85 ? -4.325 0.239 16.117 1.00 93.81 85 SER A C 1
ATOM 655 O O . SER A 1 85 ? -4.835 1.002 15.296 1.00 93.81 85 SER A O 1
ATOM 657 N N . TYR A 1 86 ? -3.117 -0.290 15.963 1.00 94.19 86 TYR A N 1
ATOM 658 C CA . TYR A 1 86 ? -2.237 -0.025 14.833 1.00 94.19 86 TYR A CA 1
ATOM 659 C C . TYR A 1 86 ? -2.310 -1.211 13.867 1.00 94.19 86 TYR A C 1
ATOM 661 O O . TYR A 1 86 ? -1.959 -2.332 14.227 1.00 94.19 86 TYR A O 1
ATOM 669 N N . LEU A 1 87 ? -2.841 -0.977 12.668 1.00 94.62 87 LEU A N 1
ATOM 670 C CA . LEU A 1 87 ? -3.042 -1.976 11.618 1.00 94.62 87 LEU A CA 1
ATOM 671 C C . LEU A 1 87 ? -2.091 -1.694 10.458 1.00 94.62 87 LEU A C 1
ATOM 673 O O . LEU A 1 87 ? -2.492 -1.248 9.381 1.00 94.62 87 LEU A O 1
ATOM 677 N N . TYR A 1 88 ? -0.819 -1.939 10.731 1.00 92.19 88 TYR A N 1
ATOM 678 C CA . TYR A 1 88 ? 0.286 -1.887 9.788 1.00 92.19 88 TYR A CA 1
ATOM 679 C C . TYR A 1 88 ? 1.358 -2.902 10.205 1.00 92.19 88 TYR A C 1
ATOM 681 O O . TYR A 1 88 ? 1.376 -3.319 11.369 1.00 92.19 88 TYR A O 1
ATOM 689 N N . PRO A 1 89 ? 2.233 -3.334 9.283 1.00 91.75 89 PRO A N 1
ATOM 690 C CA . PRO A 1 89 ? 3.331 -4.233 9.616 1.00 91.75 89 PRO A CA 1
ATOM 691 C C . PRO A 1 89 ? 4.312 -3.597 10.609 1.00 91.75 89 PRO A C 1
ATOM 693 O O . PRO A 1 89 ? 4.552 -2.391 10.589 1.00 91.75 89 PRO A O 1
ATOM 696 N N . PHE A 1 90 ? 4.932 -4.428 11.449 1.00 90.38 90 PHE A N 1
ATOM 697 C CA . PHE A 1 90 ? 6.134 -4.025 12.185 1.00 90.38 90 PHE A CA 1
ATOM 698 C C . PHE A 1 90 ? 7.252 -3.628 11.212 1.00 90.38 90 PHE A C 1
ATOM 700 O O . PHE A 1 90 ? 7.275 -4.079 10.068 1.00 90.38 90 PHE A O 1
ATOM 707 N N . SER A 1 91 ? 8.208 -2.820 11.670 1.00 87.81 91 SER A N 1
ATOM 708 C CA . SER A 1 91 ? 9.287 -2.275 10.832 1.00 87.81 91 SER A CA 1
ATOM 709 C C . SER A 1 91 ? 10.136 -3.344 10.129 1.00 87.81 91 SER A C 1
ATOM 711 O O . SER A 1 91 ? 10.617 -3.104 9.017 1.00 87.81 91 SER A O 1
ATOM 713 N N . GLU A 1 92 ? 10.298 -4.514 10.754 1.00 89.19 92 GLU A N 1
ATOM 714 C CA . GLU A 1 92 ? 10.951 -5.703 10.186 1.00 89.19 92 GLU A CA 1
ATOM 715 C C . GLU A 1 92 ? 10.174 -6.349 9.029 1.00 89.19 92 GLU A C 1
ATOM 717 O O . GLU A 1 92 ? 10.782 -6.937 8.141 1.00 89.19 92 GLU A O 1
ATOM 722 N N . ASN A 1 93 ? 8.848 -6.188 9.008 1.00 89.62 93 ASN A N 1
ATOM 723 C CA . ASN A 1 93 ? 7.945 -6.736 7.994 1.00 89.62 93 ASN A CA 1
ATOM 724 C C . ASN A 1 93 ? 7.499 -5.682 6.968 1.00 89.62 93 ASN A C 1
ATOM 726 O O . ASN A 1 93 ? 6.757 -5.995 6.039 1.00 89.62 93 ASN A O 1
ATOM 730 N N . ASP A 1 94 ? 7.913 -4.427 7.144 1.00 90.75 94 ASP A N 1
ATOM 731 C CA . ASP A 1 94 ? 7.573 -3.340 6.238 1.00 90.75 94 ASP A CA 1
ATOM 732 C C . ASP A 1 94 ? 8.479 -3.376 5.000 1.00 90.75 94 ASP A C 1
ATOM 734 O O . ASP A 1 94 ? 9.705 -3.207 5.081 1.00 90.75 94 ASP A O 1
ATOM 738 N N . VAL A 1 95 ? 7.856 -3.628 3.852 1.00 91.44 95 VAL A N 1
ATOM 739 C CA . VAL A 1 95 ? 8.518 -3.889 2.572 1.00 91.44 95 VAL A CA 1
ATOM 740 C C . VAL A 1 95 ? 8.892 -2.567 1.905 1.00 91.44 95 VAL A C 1
ATOM 742 O O . VAL A 1 95 ? 8.053 -1.682 1.733 1.00 91.44 95 VAL A O 1
ATOM 745 N N . SER A 1 96 ? 10.157 -2.425 1.499 1.00 92.12 96 SER A N 1
ATOM 746 C CA . SER A 1 96 ? 10.586 -1.255 0.727 1.00 92.12 96 SER A CA 1
ATOM 747 C C . SER A 1 96 ? 10.129 -1.337 -0.732 1.00 92.12 96 SER A C 1
ATOM 749 O O . SER A 1 96 ? 9.891 -2.426 -1.250 1.00 92.12 96 SER A O 1
ATOM 751 N N . LEU A 1 97 ? 10.064 -0.201 -1.441 1.00 92.56 97 LEU A N 1
ATOM 752 C CA . LEU A 1 97 ? 9.806 -0.203 -2.892 1.00 92.56 97 LEU A CA 1
ATOM 753 C C . LEU A 1 97 ? 10.768 -1.137 -3.644 1.00 92.56 97 LEU A C 1
ATOM 755 O O . LEU A 1 97 ? 10.345 -1.875 -4.529 1.00 92.56 97 LEU A O 1
ATOM 759 N N . THR A 1 98 ? 12.053 -1.109 -3.284 1.00 93.19 98 THR A N 1
ATOM 760 C CA . THR A 1 98 ? 13.083 -1.943 -3.912 1.00 93.19 98 THR A CA 1
ATOM 761 C C . THR A 1 98 ? 12.793 -3.426 -3.706 1.00 93.19 98 THR A C 1
ATOM 763 O O . THR A 1 98 ? 12.793 -4.179 -4.676 1.00 93.19 98 THR A O 1
ATOM 766 N N . ASP A 1 99 ? 12.496 -3.837 -2.471 1.00 93.62 99 ASP A N 1
ATOM 767 C CA . ASP A 1 99 ? 12.198 -5.239 -2.153 1.00 93.62 99 ASP A CA 1
ATOM 768 C C . ASP A 1 99 ? 10.895 -5.689 -2.823 1.00 93.62 99 ASP A C 1
ATOM 770 O O . ASP A 1 99 ? 10.801 -6.804 -3.331 1.00 93.62 99 ASP A O 1
ATOM 774 N N . PHE A 1 100 ? 9.902 -4.800 -2.891 1.00 94.38 100 PHE A N 1
ATOM 775 C CA . PHE A 1 100 ? 8.645 -5.053 -3.586 1.00 94.38 100 PHE A CA 1
ATOM 776 C C . PHE A 1 100 ? 8.869 -5.292 -5.087 1.00 94.38 100 PHE A C 1
ATOM 778 O O . PHE A 1 100 ? 8.371 -6.272 -5.638 1.00 94.38 100 PHE A O 1
ATOM 785 N N . CYS A 1 101 ? 9.655 -4.441 -5.753 1.00 94.88 101 CYS A N 1
ATOM 786 C CA . CYS A 1 101 ? 10.017 -4.622 -7.161 1.00 94.88 101 CYS A CA 1
ATOM 787 C C . CYS A 1 101 ? 10.886 -5.868 -7.387 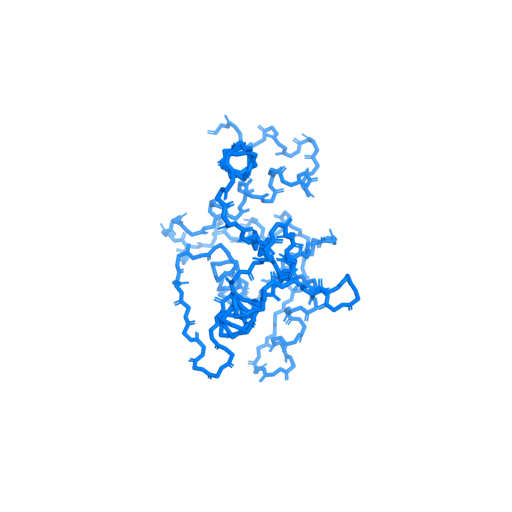1.00 94.88 101 CYS A C 1
ATOM 789 O O . CYS A 1 101 ? 10.706 -6.551 -8.393 1.00 94.88 101 CYS A O 1
ATOM 791 N N . ALA A 1 102 ? 11.777 -6.208 -6.452 1.00 93.75 102 ALA A N 1
ATOM 792 C CA . ALA A 1 102 ? 12.539 -7.453 -6.507 1.00 93.75 102 ALA A CA 1
ATOM 793 C C . ALA A 1 102 ? 11.615 -8.679 -6.442 1.00 93.75 102 ALA A C 1
ATOM 795 O O . ALA A 1 102 ? 11.765 -9.596 -7.244 1.00 93.75 102 ALA A O 1
ATOM 796 N N . LYS A 1 103 ? 10.602 -8.664 -5.564 1.00 94.31 103 LYS A N 1
ATOM 797 C CA . LYS A 1 103 ? 9.571 -9.710 -5.523 1.00 94.31 103 LYS A CA 1
ATOM 798 C C . LYS A 1 103 ? 8.739 -9.768 -6.798 1.00 94.31 103 LYS A C 1
ATOM 800 O O . LYS A 1 103 ? 8.400 -10.860 -7.233 1.00 94.31 103 LYS A O 1
ATOM 805 N N . ILE A 1 104 ? 8.443 -8.633 -7.429 1.00 95.12 104 ILE A N 1
ATOM 806 C CA . ILE A 1 104 ? 7.782 -8.640 -8.739 1.00 95.12 104 ILE A CA 1
ATOM 807 C C . ILE A 1 104 ? 8.632 -9.394 -9.774 1.00 95.12 104 ILE A C 1
ATOM 809 O O . ILE A 1 104 ? 8.095 -10.272 -10.437 1.00 95.12 104 ILE A O 1
ATOM 813 N N . ASN A 1 105 ? 9.934 -9.113 -9.874 1.00 95.38 105 ASN A 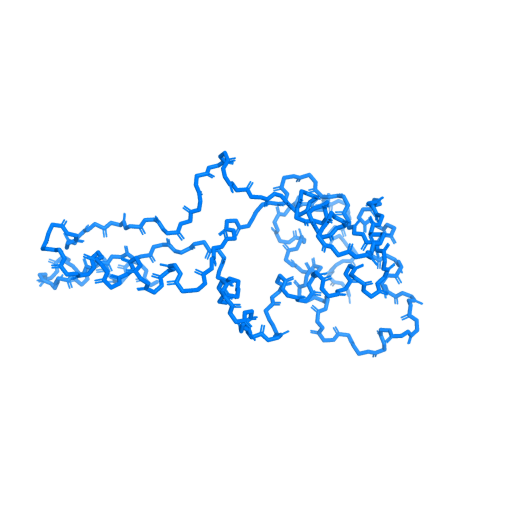N 1
ATOM 814 C CA . ASN A 1 105 ? 10.830 -9.836 -10.789 1.00 95.38 105 ASN A CA 1
ATOM 815 C C . ASN A 1 105 ? 10.963 -11.336 -10.450 1.00 95.38 105 ASN A C 1
ATOM 817 O O . ASN A 1 105 ? 11.264 -12.135 -11.325 1.00 95.38 105 ASN A O 1
ATOM 821 N N . GLU A 1 106 ? 10.795 -11.720 -9.180 1.00 95.19 106 GLU A N 1
ATOM 822 C CA . GLU A 1 106 ? 10.854 -13.121 -8.736 1.00 95.19 106 GLU A CA 1
ATOM 823 C C . GLU A 1 106 ? 9.585 -13.901 -9.104 1.00 95.19 106 GLU A C 1
ATOM 825 O O . GLU A 1 106 ? 9.666 -15.045 -9.546 1.00 95.19 106 GLU A O 1
ATOM 830 N N . TYR A 1 107 ? 8.410 -13.297 -8.907 1.00 94.44 107 TYR A N 1
ATOM 831 C CA . TYR A 1 107 ? 7.121 -13.965 -9.114 1.00 94.44 107 TYR A CA 1
ATOM 832 C C . TYR A 1 107 ? 6.574 -13.836 -10.537 1.00 94.44 107 TYR A C 1
ATOM 834 O O . TYR A 1 107 ? 5.728 -14.635 -10.937 1.00 94.44 107 TYR A O 1
ATOM 842 N N . TYR A 1 108 ? 7.018 -12.831 -11.286 1.00 91.75 108 TYR A N 1
ATOM 843 C CA . TYR A 1 108 ? 6.556 -12.549 -12.638 1.00 91.75 108 TYR A CA 1
ATOM 844 C C . TYR A 1 108 ? 7.752 -12.504 -13.587 1.00 91.75 108 TYR A C 1
ATOM 846 O O . TYR A 1 108 ? 8.817 -12.024 -13.213 1.00 91.75 108 TYR A O 1
ATOM 854 N N . ASP A 1 109 ? 7.565 -12.959 -14.829 1.00 88.69 109 ASP A N 1
ATOM 855 C CA . ASP A 1 109 ? 8.590 -12.922 -15.884 1.00 88.69 109 ASP A CA 1
ATOM 856 C C . ASP A 1 109 ? 8.784 -11.490 -16.424 1.00 88.69 109 ASP A C 1
ATOM 858 O O . ASP A 1 109 ? 8.446 -11.149 -17.557 1.00 88.69 109 ASP A O 1
ATOM 862 N N . VAL A 1 110 ? 9.247 -10.600 -15.547 1.00 91.31 110 VAL A N 1
ATOM 863 C CA . VAL A 1 110 ? 9.542 -9.194 -15.821 1.00 91.31 110 VAL A CA 1
ATOM 864 C C . VAL A 1 110 ? 10.948 -8.858 -15.335 1.00 91.31 110 VAL A C 1
ATOM 866 O O . VAL A 1 110 ? 11.493 -9.494 -14.436 1.00 91.31 110 VAL A O 1
ATOM 869 N N . ASN A 1 111 ? 11.556 -7.836 -15.938 1.00 93.31 111 ASN A N 1
ATOM 870 C CA . ASN A 1 111 ? 12.937 -7.449 -15.655 1.00 93.31 111 ASN A CA 1
ATOM 871 C C . ASN A 1 111 ? 13.021 -5.972 -15.270 1.00 93.31 111 ASN A C 1
ATOM 873 O O . ASN A 1 111 ? 13.652 -5.168 -15.964 1.00 93.31 111 ASN A O 1
ATOM 877 N N . LEU A 1 112 ? 12.366 -5.615 -14.163 1.00 96.00 112 LEU A N 1
ATOM 878 C CA . LEU A 1 112 ? 12.382 -4.255 -13.642 1.00 96.00 112 LEU A CA 1
ATOM 879 C C . LEU A 1 112 ? 13.794 -3.900 -13.175 1.00 96.00 112 LEU A C 1
ATOM 881 O O . LEU A 1 112 ? 14.348 -4.559 -12.292 1.00 96.00 112 LEU A O 1
ATOM 885 N N . LYS A 1 113 ? 14.365 -2.828 -13.732 1.00 96.25 113 LYS A N 1
ATOM 886 C CA . LYS A 1 113 ? 15.712 -2.356 -13.375 1.00 96.25 113 LYS A CA 1
ATOM 887 C C . LYS A 1 113 ? 15.674 -1.153 -12.441 1.00 96.25 113 LYS A C 1
ATOM 889 O O . LYS A 1 113 ? 15.081 -0.122 -12.760 1.00 96.25 113 LYS A O 1
ATOM 894 N N . GLY A 1 114 ? 16.360 -1.263 -11.307 1.00 94.81 114 GLY A N 1
ATOM 895 C CA . GLY A 1 114 ? 16.548 -0.141 -10.392 1.00 94.81 114 GLY A CA 1
ATOM 896 C C . GLY A 1 114 ? 17.459 0.925 -11.003 1.00 94.81 114 GLY A C 1
ATOM 897 O O . GLY A 1 114 ? 18.512 0.604 -11.553 1.00 94.81 114 GLY A O 1
ATOM 898 N N . MET A 1 115 ? 17.082 2.197 -10.896 1.00 94.88 115 MET A N 1
ATOM 899 C CA . MET A 1 115 ? 17.902 3.327 -11.350 1.00 94.88 115 MET A CA 1
ATOM 900 C C . MET A 1 115 ? 17.734 4.558 -10.463 1.00 94.88 115 MET A C 1
ATOM 902 O O . MET A 1 115 ? 16.842 4.618 -9.619 1.00 94.88 115 MET A O 1
ATOM 906 N N . GLN A 1 116 ? 18.583 5.571 -10.640 1.00 91.81 116 GLN A N 1
ATOM 907 C CA . GLN A 1 116 ? 18.486 6.779 -9.824 1.00 91.81 116 GLN A CA 1
ATOM 908 C C . GLN A 1 116 ? 17.160 7.505 -10.078 1.00 91.81 116 GLN A C 1
ATOM 910 O O . GLN A 1 116 ? 16.717 7.630 -11.219 1.00 91.81 116 GLN A O 1
ATOM 915 N N . TYR A 1 117 ? 16.550 8.038 -9.014 1.00 86.38 117 TYR A N 1
ATOM 916 C CA . TYR A 1 117 ? 15.224 8.667 -9.067 1.00 86.38 117 TYR A CA 1
ATOM 917 C C . TYR A 1 117 ? 15.059 9.683 -10.208 1.00 86.38 117 TYR A C 1
ATOM 919 O O . TYR A 1 117 ? 14.040 9.689 -10.888 1.00 86.38 117 TYR A O 1
ATOM 927 N N . HIS A 1 118 ? 16.061 10.536 -10.438 1.00 85.50 118 HIS A N 1
ATOM 928 C CA . HIS A 1 118 ? 15.989 11.563 -11.478 1.00 85.50 118 HIS A CA 1
ATOM 929 C C . HIS A 1 118 ? 16.042 10.978 -12.896 1.00 85.50 118 HIS A C 1
ATOM 931 O O . HIS A 1 118 ? 15.398 11.510 -13.793 1.00 85.50 118 HIS A O 1
ATOM 937 N N . GLN A 1 119 ? 16.769 9.875 -13.097 1.00 91.06 119 GLN A N 1
ATOM 938 C CA . GLN A 1 119 ? 16.816 9.173 -14.379 1.00 91.06 119 GLN A CA 1
ATOM 939 C C . GLN A 1 119 ? 15.464 8.526 -14.663 1.00 91.06 119 GLN A C 1
ATOM 941 O O . GLN A 1 119 ? 14.906 8.740 -15.735 1.00 91.06 119 GLN A O 1
ATOM 946 N N . TRP A 1 120 ? 14.901 7.837 -13.667 1.00 90.50 120 TRP A N 1
ATOM 947 C CA . TRP A 1 120 ? 13.567 7.244 -13.753 1.00 90.50 120 TRP A CA 1
ATOM 948 C C . TRP A 1 120 ? 12.491 8.299 -14.034 1.00 90.50 120 TRP A C 1
ATOM 950 O O . TRP A 1 120 ? 11.666 8.147 -14.930 1.00 90.50 120 TRP A O 1
ATOM 960 N N . LEU A 1 121 ? 12.542 9.424 -13.314 1.00 86.06 121 LEU A N 1
ATOM 961 C CA . LEU A 1 121 ? 11.608 10.530 -13.502 1.00 86.06 121 LEU A CA 1
ATOM 962 C C . LEU A 1 121 ? 11.716 11.142 -14.904 1.00 86.06 121 LEU A C 1
ATOM 964 O O . LEU A 1 121 ? 10.699 11.509 -15.484 1.00 86.06 121 LEU A O 1
ATOM 968 N N . ASN A 1 122 ? 12.928 11.271 -15.444 1.00 87.81 122 ASN A N 1
ATOM 969 C CA . ASN A 1 122 ? 13.131 11.784 -16.796 1.00 87.81 122 ASN A CA 1
ATOM 970 C C . ASN A 1 122 ? 12.638 10.794 -17.854 1.00 87.81 122 ASN A C 1
ATOM 972 O O . ASN A 1 122 ? 11.992 11.229 -18.801 1.00 87.81 122 ASN A O 1
ATOM 976 N N . GLN A 1 123 ? 12.882 9.489 -17.679 1.00 87.25 123 GLN A N 1
ATOM 977 C CA . GLN A 1 123 ? 12.299 8.466 -18.553 1.00 87.25 123 GLN A CA 1
ATOM 978 C C . GLN A 1 123 ? 10.784 8.617 -18.601 1.00 87.25 123 GLN A C 1
ATOM 980 O O . GLN A 1 123 ? 10.225 8.752 -19.679 1.00 87.25 123 GLN A O 1
ATOM 985 N N . TRP A 1 124 ? 10.142 8.724 -17.439 1.00 82.62 124 TRP A N 1
ATOM 986 C CA . T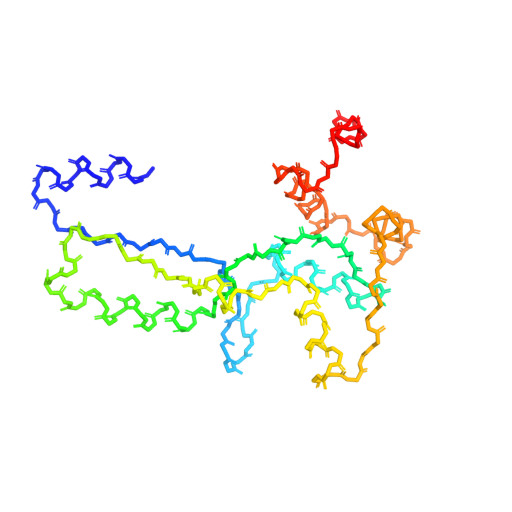RP A 1 124 ? 8.709 8.960 -17.377 1.00 82.62 124 TRP A CA 1
ATOM 987 C C . TRP A 1 124 ? 8.270 10.249 -18.100 1.00 82.62 124 TRP A C 1
ATOM 989 O O . TRP A 1 124 ? 7.352 10.213 -18.913 1.00 82.62 124 TRP A O 1
ATOM 999 N N . LYS A 1 125 ? 8.905 11.394 -17.809 1.00 79.75 125 LYS A N 1
ATOM 1000 C CA . LYS A 1 125 ? 8.497 12.708 -18.347 1.00 79.75 125 LYS A CA 1
ATOM 1001 C C . LYS A 1 125 ? 8.555 12.793 -19.871 1.00 79.75 125 LYS A C 1
ATOM 1003 O O . LYS A 1 125 ? 7.793 13.559 -20.453 1.00 79.75 125 LYS A O 1
ATOM 1008 N N . PHE A 1 126 ? 9.500 12.088 -20.484 1.00 78.75 126 PHE A N 1
ATOM 1009 C CA . PHE A 1 126 ? 9.797 12.203 -21.911 1.00 78.75 126 PHE A CA 1
ATOM 1010 C C . PHE A 1 126 ? 9.398 10.963 -22.718 1.00 78.75 126 PHE A C 1
ATOM 1012 O O . PHE A 1 126 ? 9.598 10.946 -23.932 1.00 78.75 126 PHE A O 1
ATOM 1019 N N . ASP A 1 127 ? 8.822 9.940 -22.085 1.00 75.50 127 ASP A N 1
ATOM 1020 C CA . ASP A 1 127 ? 8.271 8.789 -22.792 1.00 75.50 127 ASP A CA 1
ATOM 1021 C C . ASP A 1 127 ? 6.913 9.157 -23.416 1.00 75.50 127 ASP A C 1
ATOM 1023 O O . ASP A 1 127 ? 5.938 9.494 -22.738 1.00 75.50 127 ASP A O 1
ATOM 1027 N N . SER A 1 128 ? 6.860 9.095 -24.748 1.00 59.62 128 SER A N 1
ATOM 1028 C CA . SER A 1 128 ? 5.708 9.475 -25.569 1.00 59.62 128 SER A CA 1
ATOM 1029 C C . SER A 1 128 ? 4.457 8.628 -25.314 1.00 59.62 128 SER A C 1
ATOM 1031 O O . SER A 1 128 ? 3.345 9.075 -25.617 1.00 59.62 128 SER A O 1
ATOM 1033 N N . LYS A 1 129 ? 4.604 7.437 -24.714 1.00 66.81 129 LYS A N 1
ATOM 1034 C CA . LYS A 1 129 ? 3.486 6.567 -24.317 1.00 66.81 129 LYS A CA 1
ATOM 1035 C C . LYS A 1 129 ? 2.725 7.103 -23.104 1.00 66.81 129 LYS A C 1
ATOM 1037 O O . LYS A 1 129 ? 1.556 6.768 -22.925 1.00 66.81 129 LYS A O 1
ATOM 1042 N N . PHE A 1 130 ? 3.341 7.971 -22.301 1.00 62.94 130 PHE A N 1
ATOM 1043 C CA . PHE A 1 130 ? 2.741 8.575 -21.109 1.00 62.94 130 PHE A CA 1
ATOM 1044 C C . PHE A 1 130 ? 2.168 9.963 -21.412 1.00 62.94 130 PHE A C 1
ATOM 1046 O O . PHE A 1 130 ? 2.376 10.928 -20.684 1.00 62.94 130 PHE A O 1
ATOM 1053 N N . THR A 1 131 ? 1.406 10.071 -22.498 1.00 51.03 131 THR A N 1
ATOM 1054 C CA . THR A 1 131 ? 0.760 11.321 -22.930 1.00 51.03 131 THR A CA 1
ATOM 1055 C C . THR A 1 131 ? -0.409 11.743 -22.020 1.00 51.03 131 THR A C 1
ATOM 1057 O O . THR A 1 131 ? -0.865 12.880 -22.102 1.00 51.03 131 THR A O 1
ATOM 1060 N N . ASN A 1 132 ? -0.861 10.876 -21.101 1.00 51.47 132 ASN A N 1
ATOM 1061 C CA . ASN A 1 132 ? -1.881 11.181 -20.089 1.00 51.47 132 ASN A CA 1
ATOM 1062 C C . ASN A 1 132 ? -1.274 11.264 -18.674 1.00 51.47 132 ASN A C 1
ATOM 1064 O O . ASN A 1 132 ? -1.096 10.270 -17.972 1.00 51.47 132 ASN A O 1
ATOM 1068 N N . LEU A 1 133 ? -0.991 12.499 -18.253 1.00 53.34 133 LEU A N 1
ATOM 1069 C CA . LEU A 1 133 ? -0.284 12.916 -17.031 1.00 53.34 133 LEU A CA 1
ATOM 1070 C C . LEU A 1 133 ? -0.976 12.600 -15.684 1.00 53.34 133 LEU A C 1
ATOM 1072 O O . LEU A 1 133 ? -0.440 12.944 -14.629 1.00 53.34 133 LEU A O 1
ATOM 1076 N N . SER A 1 134 ? -2.150 11.963 -15.657 1.00 56.06 134 SER A N 1
ATOM 1077 C CA . SER A 1 134 ? -3.021 11.983 -14.469 1.00 56.06 134 SER A CA 1
ATOM 1078 C C . SER A 1 134 ? -2.537 11.155 -13.270 1.00 56.06 134 SER A C 1
ATOM 1080 O O . SER A 1 134 ? -2.990 11.396 -12.152 1.00 56.06 134 SER A O 1
ATOM 1082 N N . PHE A 1 135 ? -1.632 10.187 -13.453 1.00 57.41 135 PHE A N 1
ATOM 1083 C CA . PHE A 1 135 ? -1.335 9.194 -12.405 1.00 57.41 135 PHE A CA 1
ATOM 1084 C C . PHE A 1 135 ? 0.003 9.373 -11.681 1.00 57.41 135 PHE A C 1
ATOM 1086 O O . PHE A 1 135 ? 0.130 8.932 -10.538 1.00 57.41 135 PHE A O 1
ATOM 1093 N N . ILE A 1 136 ? 0.982 10.048 -12.291 1.00 61.34 136 ILE A N 1
ATOM 1094 C CA . ILE A 1 136 ? 2.366 10.101 -11.774 1.00 61.34 136 ILE A CA 1
ATOM 1095 C C . ILE A 1 136 ? 2.727 11.473 -11.199 1.00 61.34 136 ILE A C 1
ATOM 1097 O O . ILE A 1 136 ? 3.554 11.571 -10.291 1.00 61.34 136 ILE A O 1
ATOM 1101 N N . GLU A 1 137 ? 2.025 12.534 -11.594 1.00 63.44 137 GLU A N 1
ATOM 1102 C CA . GLU A 1 137 ? 2.129 13.825 -10.913 1.00 63.44 137 GLU A CA 1
ATOM 1103 C C . GLU A 1 137 ? 1.841 13.719 -9.392 1.00 63.44 137 GLU A C 1
ATOM 1105 O O . GLU A 1 137 ? 2.620 14.258 -8.594 1.00 63.44 137 GLU A O 1
ATOM 1110 N N . PRO A 1 138 ? 0.823 12.955 -8.932 1.00 64.38 138 PRO A N 1
ATOM 1111 C CA . PRO A 1 138 ? 0.621 12.690 -7.507 1.00 64.38 138 PRO A CA 1
ATOM 1112 C C . PRO A 1 138 ? 1.795 11.949 -6.848 1.00 64.38 138 PRO A C 1
ATOM 1114 O O . PRO A 1 138 ? 2.129 12.242 -5.697 1.00 64.38 138 PRO A O 1
ATOM 1117 N N . VAL A 1 139 ? 2.447 11.026 -7.567 1.00 63.41 139 VAL A N 1
ATOM 1118 C CA . VAL A 1 139 ? 3.623 10.274 -7.091 1.00 63.41 139 VAL A CA 1
ATOM 1119 C C . VAL A 1 139 ? 4.798 11.227 -6.872 1.00 63.41 139 VAL A C 1
ATOM 1121 O O . VAL A 1 139 ? 5.365 11.273 -5.780 1.00 63.41 139 VAL A O 1
ATOM 1124 N N . HIS A 1 140 ? 5.105 12.072 -7.860 1.00 66.19 140 HIS A N 1
ATOM 1125 C CA . HIS A 1 140 ? 6.158 13.084 -7.770 1.00 66.19 140 HIS A CA 1
ATOM 1126 C C . HIS A 1 140 ? 5.909 14.073 -6.619 1.00 66.19 140 HIS A C 1
ATOM 1128 O O . HIS A 1 140 ? 6.801 14.308 -5.796 1.00 66.19 140 HIS A O 1
ATOM 1134 N N . ARG A 1 141 ? 4.675 14.583 -6.470 1.00 67.38 141 ARG A N 1
ATOM 1135 C CA . ARG A 1 141 ? 4.306 15.466 -5.346 1.00 67.38 141 ARG A CA 1
ATOM 1136 C C . ARG A 1 141 ? 4.464 14.775 -3.987 1.00 67.38 141 ARG A C 1
ATOM 1138 O O . ARG A 1 141 ? 4.901 15.414 -3.027 1.00 67.38 141 ARG A O 1
ATOM 1145 N N . ARG A 1 142 ? 4.131 13.485 -3.867 1.00 66.00 142 ARG A N 1
ATOM 1146 C CA . ARG A 1 142 ? 4.229 12.735 -2.601 1.00 66.00 142 ARG A CA 1
ATOM 1147 C C . ARG A 1 142 ? 5.682 12.415 -2.233 1.00 66.00 142 ARG A C 1
ATOM 1149 O O . ARG A 1 142 ? 6.060 12.638 -1.080 1.00 66.00 142 ARG A O 1
ATOM 1156 N N . CYS A 1 143 ? 6.515 12.033 -3.204 1.00 64.88 143 CYS A N 1
ATOM 1157 C CA . CYS A 1 143 ? 7.964 11.892 -3.021 1.00 64.88 143 CYS A CA 1
ATOM 1158 C C . CYS A 1 143 ? 8.611 13.222 -2.588 1.00 64.88 143 CYS A C 1
ATOM 1160 O O . CYS A 1 143 ? 9.403 13.257 -1.644 1.00 64.88 143 CYS A O 1
ATOM 1162 N N . ALA A 1 144 ? 8.210 14.346 -3.190 1.00 64.50 144 ALA A N 1
ATOM 1163 C CA . ALA A 1 144 ? 8.686 15.673 -2.794 1.00 64.50 144 ALA A CA 1
ATOM 1164 C C . ALA A 1 144 ? 8.272 16.055 -1.359 1.00 64.50 144 ALA A C 1
ATOM 1166 O O . ALA A 1 144 ? 9.091 16.565 -0.587 1.00 64.50 144 ALA A O 1
ATOM 1167 N N . ARG A 1 145 ? 7.017 15.778 -0.969 1.00 62.47 145 ARG A N 1
ATOM 1168 C CA . ARG A 1 145 ? 6.486 16.074 0.377 1.00 62.47 145 ARG A CA 1
ATOM 1169 C C . ARG A 1 145 ? 7.184 15.288 1.483 1.00 62.47 145 ARG A C 1
ATOM 1171 O O . ARG A 1 145 ? 7.454 15.858 2.537 1.00 62.47 145 ARG A O 1
ATOM 1178 N N . ARG A 1 146 ? 7.544 14.025 1.244 1.00 61.12 146 ARG A N 1
ATOM 1179 C CA . ARG A 1 146 ? 8.248 13.187 2.231 1.00 61.12 146 ARG A CA 1
ATOM 1180 C C . ARG A 1 146 ? 9.729 13.535 2.420 1.00 61.12 146 ARG A C 1
ATOM 1182 O O . ARG A 1 146 ? 10.430 12.828 3.129 1.00 61.12 146 ARG A O 1
ATOM 1189 N N . LYS A 1 147 ? 10.217 14.632 1.818 1.00 56.72 147 LYS A N 1
ATOM 1190 C CA . LYS A 1 147 ? 11.639 15.037 1.814 1.00 56.72 147 LYS A CA 1
ATOM 1191 C C . LYS A 1 147 ? 12.584 13.951 1.280 1.00 56.72 147 LYS A C 1
ATOM 1193 O O . LYS A 1 147 ? 13.786 14.047 1.490 1.00 56.72 147 LYS A O 1
ATOM 1198 N N . ILE A 1 148 ? 12.039 12.973 0.564 1.00 56.09 148 ILE A N 1
ATOM 1199 C CA . ILE A 1 148 ? 12.786 11.909 -0.106 1.00 56.09 148 ILE A CA 1
ATOM 1200 C C . ILE A 1 148 ? 13.673 12.506 -1.212 1.00 56.09 148 ILE A C 1
ATOM 1202 O O . ILE A 1 148 ? 14.735 11.991 -1.539 1.00 56.09 148 ILE A O 1
ATOM 1206 N N . ILE A 1 149 ? 13.246 13.647 -1.752 1.00 52.72 149 ILE A N 1
ATOM 1207 C CA . ILE A 1 149 ? 13.960 14.426 -2.754 1.00 52.72 149 ILE A CA 1
ATOM 1208 C C . ILE A 1 149 ? 14.721 15.578 -2.063 1.00 52.72 149 ILE A C 1
ATOM 1210 O O . ILE A 1 149 ? 14.180 16.267 -1.184 1.00 52.72 149 ILE A O 1
ATOM 1214 N N . SER A 1 150 ? 15.979 15.806 -2.469 1.00 45.78 150 SER A N 1
ATOM 1215 C CA . SER A 1 150 ? 16.855 16.839 -1.891 1.00 45.78 150 SER A CA 1
ATOM 1216 C C . SER A 1 150 ? 16.239 18.249 -1.970 1.00 45.78 150 SER A C 1
ATOM 1218 O O . SER A 1 150 ? 15.414 18.553 -2.834 1.00 45.78 150 SER A O 1
ATOM 1220 N N . ARG A 1 151 ? 16.631 19.151 -1.055 1.00 47.62 151 ARG A N 1
ATOM 1221 C CA . ARG A 1 151 ? 16.132 20.546 -1.015 1.00 47.62 151 ARG A CA 1
ATOM 1222 C C . ARG A 1 151 ? 16.369 21.314 -2.325 1.00 47.62 151 ARG A C 1
ATOM 1224 O O . ARG A 1 151 ? 15.539 22.148 -2.667 1.00 47.62 151 ARG A O 1
ATOM 1231 N N . SER A 1 152 ? 17.454 21.018 -3.046 1.00 43.03 152 SER A N 1
ATOM 1232 C CA . SER A 1 152 ? 17.780 21.633 -4.344 1.00 43.03 152 SER A CA 1
ATOM 1233 C C . SER A 1 152 ? 16.716 21.323 -5.407 1.00 43.03 152 SER A C 1
ATOM 1235 O O . SER A 1 152 ? 16.226 22.211 -6.099 1.00 43.03 152 SER A O 1
ATOM 1237 N N . LEU A 1 153 ? 16.252 20.073 -5.439 1.00 46.50 153 LEU A N 1
ATOM 1238 C CA . LEU A 1 153 ? 15.291 19.569 -6.420 1.00 46.50 153 LEU A CA 1
ATOM 1239 C C . LEU A 1 153 ? 13.854 20.070 -6.188 1.00 46.50 153 LEU A C 1
ATOM 1241 O O . LEU A 1 153 ? 13.072 20.123 -7.132 1.00 46.50 153 LEU A O 1
ATOM 1245 N N . ARG A 1 154 ? 13.506 20.529 -4.975 1.00 48.59 154 ARG A N 1
ATOM 1246 C CA . ARG A 1 154 ? 12.197 21.160 -4.695 1.00 48.59 154 ARG A CA 1
ATOM 1247 C C . ARG A 1 154 ? 11.964 22.475 -5.438 1.00 48.59 154 ARG A C 1
ATOM 1249 O O . ARG A 1 154 ? 10.820 22.904 -5.533 1.00 48.59 154 ARG A O 1
ATOM 1256 N N . LYS A 1 155 ? 13.015 23.124 -5.949 1.00 44.22 155 LYS A N 1
ATOM 1257 C CA . LYS A 1 155 ? 12.881 24.383 -6.695 1.00 44.22 155 LYS A CA 1
ATOM 1258 C C . LYS A 1 155 ? 12.330 24.189 -8.111 1.00 44.22 155 LYS A C 1
ATOM 1260 O O . LYS A 1 155 ? 11.726 25.110 -8.634 1.00 44.22 155 LYS A O 1
ATOM 1265 N N . HIS A 1 156 ? 12.472 23.007 -8.711 1.00 46.06 156 HIS A N 1
ATOM 1266 C CA . HIS A 1 156 ? 11.893 22.676 -10.028 1.00 46.06 156 HIS A CA 1
ATOM 1267 C C . HIS A 1 156 ? 10.466 22.099 -9.931 1.00 46.06 156 HIS A C 1
ATOM 1269 O O . HIS A 1 156 ? 10.012 21.384 -10.815 1.00 46.06 156 HIS A O 1
ATOM 1275 N N . LEU A 1 157 ? 9.797 22.335 -8.802 1.00 47.12 157 LEU A N 1
ATOM 1276 C CA . LEU A 1 157 ? 8.608 21.610 -8.344 1.00 47.12 157 LEU A CA 1
ATOM 1277 C C . LEU A 1 157 ? 7.441 22.557 -7.984 1.00 47.12 157 LEU A C 1
ATOM 1279 O O . LEU A 1 157 ? 6.394 22.088 -7.545 1.00 47.12 157 LEU A O 1
ATOM 1283 N N . LEU A 1 158 ? 7.650 23.875 -8.116 1.00 35.97 158 LEU A N 1
ATOM 1284 C CA . LEU A 1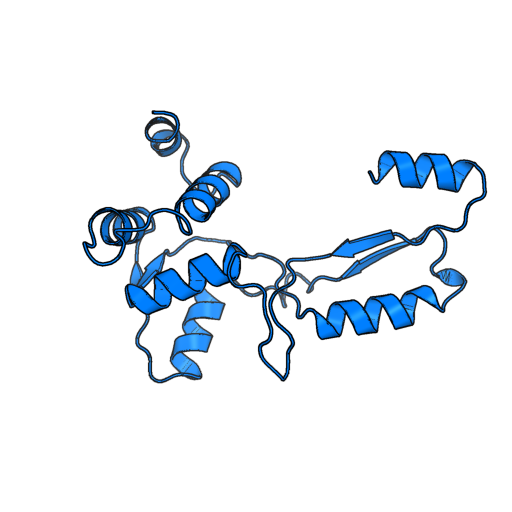 158 ? 6.695 24.956 -7.814 1.00 35.97 158 LEU A CA 1
ATOM 1285 C C . LEU A 1 158 ? 6.501 25.933 -8.994 1.00 35.97 158 LEU A C 1
ATOM 1287 O O . LEU A 1 158 ? 5.941 27.010 -8.806 1.00 35.97 158 LEU A O 1
ATOM 1291 N N . LEU A 1 159 ? 6.967 25.556 -10.184 1.00 33.97 159 LEU A N 1
ATOM 1292 C CA . LEU A 1 159 ? 6.648 26.185 -11.466 1.00 33.97 159 LEU A CA 1
ATOM 1293 C C . LEU A 1 159 ? 5.923 25.142 -12.315 1.00 33.97 159 LEU A C 1
ATOM 1295 O O . LEU A 1 159 ? 4.992 25.540 -13.039 1.00 33.97 159 LEU A O 1
#

pLDDT: mean 83.82, std 15.61, range [33.97, 97.56]